Protein AF-X0ZU58-F1 (afdb_monomer_lite)

InterPro domains:
  IPR000890 Aliphatic acid kinase, short-chain [PTHR21060] (29-133)
  IPR043129 ATPase, nucleotide binding domain [SSF53067] (29-132)

Structure (mmCIF, N/CA/C/O backbone):
data_AF-X0ZU58-F1
#
_entry.id   AF-X0ZU58-F1
#
loop_
_atom_site.group_PDB
_atom_site.id
_atom_site.type_symbol
_atom_site.label_atom_id
_atom_site.label_alt_id
_atom_site.label_comp_id
_atom_site.label_asym_id
_atom_site.label_entity_id
_atom_site.label_seq_id
_atom_site.pdbx_PDB_ins_code
_atom_site.Cartn_x
_atom_site.Cartn_y
_atom_site.Cartn_z
_atom_site.occupancy
_atom_site.B_iso_or_equiv
_atom_site.auth_seq_id
_atom_site.auth_comp_id
_atom_site.auth_asym_id
_atom_site.auth_atom_id
_atom_site.pdbx_PDB_model_num
ATOM 1 N N . MET A 1 1 ? -22.724 -18.284 18.878 1.00 27.19 1 MET A N 1
ATOM 2 C CA . MET A 1 1 ? -22.316 -19.632 18.431 1.00 27.19 1 MET A CA 1
ATOM 3 C C . MET A 1 1 ? -21.250 -19.458 17.366 1.00 27.19 1 MET A C 1
ATOM 5 O O . MET A 1 1 ? -21.576 -19.290 16.202 1.00 27.19 1 MET A O 1
ATOM 9 N N . LEU A 1 2 ? -19.994 -19.340 17.788 1.00 26.94 2 LEU A N 1
ATOM 10 C CA . LEU A 1 2 ? -18.850 -19.118 16.905 1.00 26.94 2 LEU A CA 1
ATOM 11 C C . LEU A 1 2 ? -18.063 -20.425 16.862 1.00 26.94 2 LEU A C 1
ATOM 13 O O . LEU A 1 2 ? -17.825 -21.019 17.911 1.00 26.94 2 LEU A O 1
ATOM 17 N N . PHE A 1 3 ? -17.768 -20.883 15.649 1.00 33.50 3 PHE A N 1
ATOM 18 C CA . PHE A 1 3 ? -17.137 -22.159 15.324 1.00 33.50 3 PHE A CA 1
ATOM 19 C C . PHE A 1 3 ? -16.019 -22.532 16.309 1.00 33.50 3 PHE A C 1
ATOM 21 O O . PHE A 1 3 ? -15.072 -21.770 16.507 1.00 33.50 3 PHE A O 1
ATOM 28 N N . GLY A 1 4 ? -16.168 -23.696 16.947 1.00 25.59 4 GLY A N 1
ATOM 29 C CA . GLY A 1 4 ? -15.217 -24.223 17.921 1.00 25.59 4 GLY A CA 1
ATOM 30 C C . GLY A 1 4 ? -13.843 -24.492 17.308 1.00 25.59 4 GLY A C 1
ATOM 31 O O . GLY A 1 4 ? -13.710 -24.741 16.109 1.00 25.59 4 GLY A O 1
ATOM 32 N N . SER A 1 5 ? -12.825 -24.491 18.167 1.00 38.31 5 SER A N 1
ATOM 33 C CA . SER A 1 5 ? -11.405 -24.787 17.905 1.00 38.31 5 SER A CA 1
ATOM 34 C C . SER A 1 5 ? -11.109 -26.136 17.227 1.00 38.31 5 SER A C 1
ATOM 36 O O . SER A 1 5 ? -9.947 -26.446 16.955 1.00 38.31 5 SER A O 1
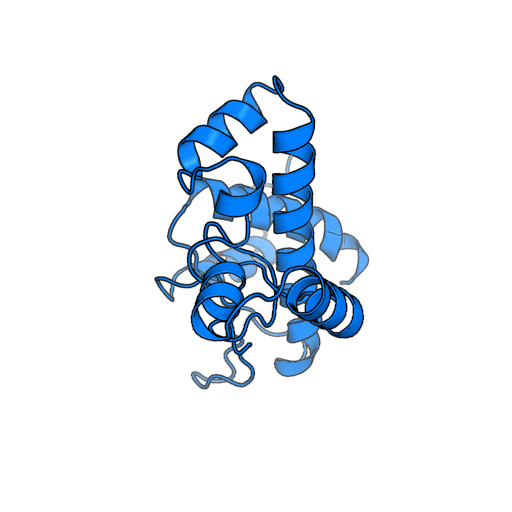ATOM 38 N N . ASP A 1 6 ? -12.144 -26.927 16.955 1.00 40.5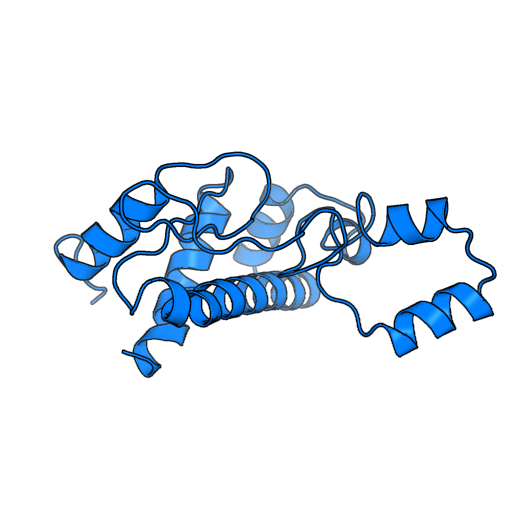3 6 ASP A N 1
ATOM 39 C CA . ASP A 1 6 ? -12.073 -28.303 16.477 1.00 40.53 6 ASP A CA 1
ATOM 40 C C . ASP A 1 6 ? -12.380 -28.437 14.979 1.00 40.53 6 ASP A C 1
ATOM 42 O O . ASP A 1 6 ? -12.479 -29.552 14.477 1.00 40.53 6 ASP A O 1
ATOM 46 N N . ASN A 1 7 ? -12.503 -27.331 14.231 1.00 42.53 7 ASN A N 1
ATOM 47 C CA . ASN A 1 7 ? -12.618 -27.398 12.773 1.00 42.53 7 ASN A CA 1
ATOM 48 C C . ASN A 1 7 ? -11.247 -27.766 12.150 1.00 42.53 7 ASN A C 1
ATOM 50 O O . ASN A 1 7 ? -10.320 -26.947 12.189 1.00 42.53 7 ASN A O 1
ATOM 54 N N . PRO A 1 8 ? -11.089 -28.964 11.550 1.00 41.41 8 PRO A N 1
ATOM 55 C CA . PRO A 1 8 ? -9.818 -29.416 10.985 1.00 41.41 8 PRO A CA 1
ATOM 56 C C . PRO A 1 8 ? -9.358 -28.555 9.801 1.00 41.41 8 PRO A C 1
ATOM 58 O O . PRO A 1 8 ? -8.154 -28.370 9.633 1.00 41.41 8 PRO A O 1
ATOM 61 N N . GLY A 1 9 ? -10.291 -27.955 9.053 1.00 41.03 9 GLY A N 1
ATOM 62 C CA . GLY A 1 9 ? -9.992 -26.980 8.005 1.00 41.03 9 GLY A CA 1
ATOM 63 C C . GLY A 1 9 ? -9.409 -25.688 8.575 1.00 41.03 9 GLY A C 1
ATOM 64 O O . GLY A 1 9 ? -8.440 -25.174 8.035 1.00 41.03 9 GLY A O 1
ATOM 65 N N . LEU A 1 10 ? -9.905 -25.220 9.727 1.00 40.66 10 LEU A N 1
ATOM 66 C CA . LEU A 1 10 ? -9.365 -24.048 10.428 1.00 40.66 10 LEU A CA 1
ATOM 67 C C . LEU A 1 10 ? -8.007 -24.352 11.081 1.00 40.66 10 LEU A C 1
ATOM 69 O O . LEU A 1 10 ? -7.116 -23.513 11.060 1.00 40.66 10 LEU A O 1
ATOM 73 N N . ARG A 1 11 ? -7.800 -25.562 11.617 1.00 38.09 11 ARG A N 1
ATOM 74 C CA . ARG A 1 11 ? -6.489 -26.001 12.132 1.00 38.09 11 ARG A CA 1
ATOM 75 C C . ARG A 1 11 ? -5.448 -26.142 11.026 1.00 38.09 11 ARG A C 1
ATOM 77 O O . ARG A 1 11 ? -4.305 -25.751 11.239 1.00 38.09 11 ARG A O 1
ATOM 84 N N . GLN A 1 12 ? -5.820 -26.681 9.866 1.00 38.75 12 GLN A N 1
ATOM 85 C CA . GLN A 1 12 ? -4.938 -26.757 8.697 1.00 38.75 12 GLN A CA 1
ATOM 86 C C . GLN A 1 12 ? -4.696 -25.380 8.085 1.00 38.75 12 GLN A C 1
ATOM 88 O O . GLN A 1 12 ? -3.566 -25.094 7.717 1.00 38.75 12 GLN A O 1
ATOM 93 N N . PHE A 1 13 ? -5.703 -24.506 8.078 1.00 40.59 13 PHE A N 1
ATOM 94 C CA . PHE A 1 13 ? -5.539 -23.100 7.733 1.00 40.59 13 PHE A CA 1
ATOM 95 C C . PHE A 1 13 ? -4.519 -22.450 8.675 1.00 40.59 13 PHE A C 1
ATOM 97 O O . PHE A 1 13 ? -3.510 -21.970 8.196 1.00 40.59 13 PHE A O 1
ATOM 104 N N . LEU A 1 14 ? -4.674 -22.563 10.000 1.00 34.84 14 LEU A N 1
ATOM 105 C CA . LEU A 1 14 ? -3.821 -21.919 11.015 1.00 34.84 14 LEU A CA 1
ATOM 106 C C . LEU A 1 14 ? -2.423 -22.544 11.207 1.00 34.84 14 LEU A C 1
ATOM 108 O O . LEU A 1 14 ? -1.486 -21.836 11.562 1.00 34.84 14 LEU A O 1
ATOM 112 N N . THR A 1 15 ? -2.234 -23.849 10.981 1.00 32.38 15 THR A N 1
ATOM 113 C CA . THR A 1 15 ? -0.912 -24.513 11.126 1.00 32.38 15 THR A CA 1
ATOM 114 C C . THR A 1 15 ? 0.082 -24.022 10.072 1.00 32.38 15 THR A C 1
ATOM 116 O O . THR A 1 15 ? 1.289 -23.981 10.303 1.00 32.38 15 THR A O 1
ATOM 119 N N . VAL A 1 16 ? -0.444 -23.589 8.931 1.00 40.38 16 VAL A N 1
ATOM 120 C CA . VAL A 1 16 ? 0.307 -23.091 7.783 1.00 40.38 16 VAL A CA 1
ATOM 121 C C . VAL A 1 16 ? 0.689 -21.603 7.980 1.00 40.38 16 VAL A C 1
ATOM 123 O O . VAL A 1 16 ? 1.606 -21.123 7.332 1.00 40.38 16 VAL A O 1
ATOM 126 N N . TYR A 1 17 ? 0.122 -20.896 8.973 1.00 38.81 17 TYR A N 1
ATOM 127 C CA . TYR A 1 17 ? 0.476 -19.503 9.323 1.00 38.81 17 TYR A CA 1
ATOM 128 C C . TYR A 1 17 ? 1.796 -19.359 10.116 1.00 38.81 17 TYR A C 1
ATOM 130 O O . TYR A 1 17 ? 2.213 -18.252 10.452 1.00 38.81 17 TYR A O 1
ATOM 138 N N . ARG A 1 18 ? 2.454 -20.467 10.494 1.00 28.72 18 ARG A N 1
ATOM 139 C CA . ARG A 1 18 ? 3.445 -20.457 11.587 1.00 28.72 18 ARG A CA 1
ATOM 140 C C . ARG A 1 18 ? 4.896 -20.131 11.192 1.00 28.72 18 ARG A C 1
ATOM 142 O O . ARG A 1 18 ? 5.735 -20.088 12.086 1.00 28.72 18 ARG A O 1
ATOM 149 N N . LEU A 1 19 ? 5.240 -19.887 9.921 1.00 31.72 19 LEU A N 1
ATOM 150 C CA . LEU A 1 19 ? 6.634 -19.609 9.522 1.00 31.72 19 LEU A CA 1
ATOM 151 C C . LEU A 1 19 ? 6.740 -18.621 8.340 1.00 31.72 19 LEU A C 1
ATOM 153 O O . LEU A 1 19 ? 6.079 -18.833 7.333 1.00 31.72 19 LEU A O 1
ATOM 157 N N . VAL A 1 20 ? 7.619 -17.609 8.482 1.00 33.12 20 VAL A N 1
ATOM 158 C CA . VAL A 1 20 ? 8.248 -16.681 7.488 1.00 33.12 20 VAL A CA 1
ATOM 159 C C . VAL A 1 20 ? 8.161 -15.168 7.822 1.00 33.12 20 VAL A C 1
ATOM 161 O O . VAL A 1 20 ? 7.320 -14.391 7.383 1.00 33.12 20 VAL A O 1
ATOM 164 N N . ILE A 1 21 ? 9.156 -14.745 8.585 1.00 31.16 21 ILE A N 1
ATOM 165 C CA . ILE A 1 21 ? 9.349 -13.423 9.180 1.00 31.16 21 ILE A CA 1
ATOM 166 C C . ILE A 1 21 ? 9.693 -12.314 8.142 1.00 31.16 21 ILE A C 1
ATOM 168 O O . ILE A 1 21 ? 10.372 -12.573 7.149 1.00 31.16 21 ILE A O 1
ATOM 172 N N . GLN A 1 22 ? 9.255 -11.077 8.451 1.00 33.97 22 GLN A N 1
ATOM 173 C CA . GLN A 1 22 ? 9.726 -9.733 8.028 1.00 33.97 22 GLN A CA 1
ATOM 174 C C . GLN A 1 22 ? 9.058 -8.891 6.917 1.00 33.97 22 GLN A C 1
ATOM 176 O O . GLN A 1 22 ? 9.283 -7.683 6.941 1.00 33.97 22 GLN A O 1
ATOM 181 N N . LYS A 1 23 ? 8.244 -9.394 5.966 1.00 45.06 23 LYS A N 1
ATOM 182 C CA . LYS A 1 23 ? 7.835 -8.531 4.811 1.00 45.06 23 LYS A CA 1
ATOM 183 C C . LYS A 1 23 ? 6.357 -8.454 4.396 1.00 45.06 23 LYS A C 1
ATOM 185 O O . LYS A 1 23 ? 6.059 -7.729 3.451 1.00 45.06 23 LYS A O 1
ATOM 190 N N . GLN A 1 24 ? 5.420 -9.115 5.086 1.00 51.66 24 GLN A N 1
ATOM 191 C CA . GLN A 1 24 ? 3.996 -9.164 4.667 1.00 51.66 24 GLN A CA 1
ATOM 192 C C . GLN A 1 24 ? 3.829 -9.618 3.200 1.00 51.66 24 GLN A C 1
ATOM 194 O O . GLN A 1 24 ? 2.985 -9.113 2.461 1.00 51.66 24 GLN A O 1
ATOM 199 N N . ILE A 1 25 ? 4.670 -10.563 2.775 1.00 54.44 25 ILE A N 1
ATOM 200 C CA . ILE A 1 25 ? 4.609 -11.187 1.455 1.00 54.44 25 ILE A CA 1
ATOM 201 C C . ILE A 1 25 ? 3.947 -12.552 1.635 1.00 54.44 25 ILE A C 1
ATOM 203 O O . ILE A 1 25 ? 4.479 -13.370 2.390 1.00 54.44 25 ILE A O 1
ATOM 207 N N . PRO A 1 26 ? 2.802 -12.827 0.993 1.00 54.78 26 PRO A N 1
ATOM 208 C CA . PRO A 1 26 ? 2.301 -14.188 0.915 1.00 54.78 26 PRO A CA 1
ATOM 209 C C . PRO A 1 26 ? 3.234 -15.016 0.023 1.00 54.78 26 PRO A C 1
ATOM 211 O O . PRO A 1 26 ? 3.614 -14.582 -1.063 1.00 54.78 26 PRO A O 1
ATOM 214 N N . ILE A 1 27 ? 3.640 -16.193 0.502 1.00 55.41 27 ILE A N 1
ATOM 215 C CA . ILE A 1 27 ? 4.557 -17.081 -0.221 1.00 55.41 27 ILE A CA 1
ATOM 216 C C . ILE A 1 27 ? 3.911 -18.465 -0.308 1.00 55.41 27 ILE A C 1
ATOM 218 O O . ILE A 1 27 ? 3.870 -19.201 0.683 1.00 55.41 27 ILE A O 1
ATOM 222 N N . PRO A 1 28 ? 3.380 -18.867 -1.471 1.00 55.84 28 PRO A N 1
ATOM 223 C CA . PRO A 1 28 ? 2.900 -20.221 -1.659 1.00 55.84 28 PRO A CA 1
ATOM 224 C C . PRO A 1 28 ? 4.065 -21.208 -1.704 1.00 55.84 28 PRO A C 1
ATOM 226 O O . PRO A 1 28 ? 5.019 -21.061 -2.473 1.00 55.84 28 PRO A O 1
ATOM 229 N N . HIS A 1 29 ? 3.938 -22.273 -0.912 1.00 58.50 29 HIS A N 1
ATOM 230 C CA . HIS A 1 29 ? 4.856 -23.404 -0.924 1.00 58.50 29 HIS A CA 1
ATOM 231 C C . HIS A 1 29 ? 4.179 -24.655 -1.490 1.00 58.50 29 HIS A C 1
ATOM 233 O O . HIS A 1 29 ? 3.084 -25.035 -1.075 1.00 58.50 29 HIS A O 1
ATOM 239 N N . LYS A 1 30 ? 4.871 -25.362 -2.387 1.00 55.00 30 LYS A N 1
ATOM 240 C CA . LYS A 1 30 ? 4.482 -26.687 -2.889 1.00 55.00 30 LYS A CA 1
ATOM 241 C C . LYS A 1 30 ? 5.639 -27.656 -2.674 1.00 55.00 30 LYS A C 1
ATOM 243 O O . LYS A 1 30 ? 6.713 -27.473 -3.240 1.00 55.00 30 LYS A O 1
ATOM 248 N N . ASN A 1 31 ? 5.436 -28.677 -1.838 1.00 59.16 31 ASN A N 1
ATOM 249 C CA . ASN A 1 31 ? 6.464 -29.669 -1.482 1.00 59.16 31 ASN A CA 1
ATOM 250 C C . ASN A 1 31 ? 7.785 -29.032 -0.995 1.00 59.16 31 ASN A C 1
ATOM 252 O O . ASN A 1 31 ? 8.869 -29.439 -1.409 1.00 59.16 31 ASN A O 1
ATOM 256 N N . GLY A 1 32 ? 7.694 -27.988 -0.164 1.00 60.69 32 GLY A N 1
ATOM 257 C CA . GLY A 1 32 ? 8.861 -27.280 0.376 1.00 60.69 32 GLY A CA 1
ATOM 258 C C . GLY A 1 32 ? 9.524 -26.277 -0.578 1.00 60.69 32 GLY A C 1
ATOM 259 O O . GLY A 1 32 ? 10.540 -25.696 -0.215 1.00 60.69 32 GLY A O 1
ATOM 260 N N . ARG A 1 33 ? 8.966 -26.033 -1.771 1.00 56.03 33 ARG A N 1
ATOM 261 C CA . ARG A 1 33 ? 9.485 -25.054 -2.744 1.00 56.03 33 ARG A CA 1
ATOM 262 C C . ARG A 1 33 ? 8.556 -23.856 -2.868 1.00 56.03 33 ARG A C 1
ATOM 264 O O . ARG A 1 33 ? 7.344 -24.051 -2.906 1.00 56.03 33 ARG A O 1
ATOM 271 N N . ILE A 1 34 ? 9.124 -22.658 -2.969 1.00 65.00 34 ILE A N 1
ATOM 272 C CA . ILE A 1 34 ? 8.388 -21.435 -3.311 1.00 65.00 34 ILE A CA 1
ATOM 273 C C . ILE A 1 34 ? 7.937 -21.551 -4.770 1.00 65.00 34 ILE A C 1
ATOM 275 O O . ILE A 1 34 ? 8.758 -21.865 -5.632 1.00 65.00 34 ILE A O 1
ATOM 279 N N . VAL A 1 35 ? 6.643 -21.361 -5.034 1.00 63.28 35 VAL A N 1
ATOM 280 C CA . VAL A 1 35 ? 6.075 -21.464 -6.395 1.00 63.28 35 VAL A CA 1
ATOM 281 C C . VAL A 1 35 ? 5.599 -20.134 -6.967 1.00 63.28 35 VAL A C 1
ATOM 283 O O . VAL A 1 35 ? 5.389 -20.052 -8.171 1.00 63.28 35 VAL A O 1
ATOM 286 N N . ASP A 1 36 ? 5.449 -19.117 -6.122 1.00 63.72 36 ASP A N 1
ATOM 287 C CA . ASP A 1 36 ? 5.074 -17.756 -6.498 1.00 63.72 36 ASP A CA 1
ATOM 288 C C . ASP A 1 36 ? 5.550 -16.793 -5.399 1.00 63.72 36 ASP A C 1
ATOM 290 O O . ASP A 1 36 ? 5.676 -17.197 -4.239 1.00 63.72 36 ASP A O 1
ATOM 294 N N . VAL A 1 37 ? 5.849 -15.550 -5.757 1.00 61.94 37 VAL A N 1
ATOM 295 C CA . VAL A 1 37 ? 6.234 -14.488 -4.821 1.00 61.94 37 VAL A CA 1
ATOM 296 C C . VAL A 1 37 ? 6.042 -13.138 -5.503 1.00 61.94 37 VAL A C 1
ATOM 298 O O . VAL A 1 37 ? 6.416 -12.973 -6.661 1.00 61.94 37 VAL A O 1
ATOM 301 N N . ASN A 1 38 ? 5.497 -12.158 -4.785 1.00 67.62 38 ASN A N 1
ATOM 302 C CA . ASN A 1 38 ? 5.453 -10.791 -5.296 1.00 67.62 38 ASN A CA 1
ATOM 303 C C . ASN A 1 38 ? 6.797 -10.078 -5.090 1.00 67.62 38 ASN A C 1
ATOM 305 O O . ASN A 1 38 ? 7.494 -10.292 -4.090 1.00 67.62 38 ASN A O 1
ATOM 309 N N . ASN A 1 39 ? 7.165 -9.189 -6.016 1.00 69.06 39 ASN A N 1
ATOM 310 C CA . ASN A 1 39 ? 8.313 -8.313 -5.817 1.00 69.06 39 ASN A CA 1
ATOM 311 C C . ASN A 1 39 ? 7.925 -7.117 -4.942 1.00 69.06 39 ASN A C 1
ATOM 313 O O . ASN A 1 39 ? 7.772 -5.979 -5.393 1.00 69.06 39 ASN A O 1
ATOM 317 N N . ALA A 1 40 ? 7.762 -7.375 -3.646 1.00 65.44 40 ALA A N 1
ATOM 318 C CA . ALA A 1 40 ? 7.333 -6.351 -2.708 1.00 65.44 40 ALA A CA 1
ATOM 319 C C . ALA A 1 40 ? 8.269 -5.137 -2.650 1.00 65.44 40 ALA A C 1
ATOM 321 O O . ALA A 1 40 ? 7.806 -4.042 -2.359 1.00 65.44 40 ALA A O 1
ATOM 322 N N . ILE A 1 41 ? 9.565 -5.292 -2.928 1.00 67.12 41 ILE A N 1
ATOM 323 C CA . ILE A 1 41 ? 10.520 -4.174 -2.877 1.00 67.12 41 ILE A CA 1
ATOM 324 C C . ILE A 1 41 ? 10.184 -3.124 -3.945 1.00 67.12 41 ILE A C 1
ATOM 326 O O . ILE A 1 41 ? 10.274 -1.929 -3.679 1.00 67.12 41 ILE A O 1
ATOM 330 N N . GLU A 1 42 ? 9.715 -3.564 -5.111 1.00 73.00 42 GLU A N 1
ATOM 331 C CA . GLU A 1 42 ? 9.353 -2.694 -6.237 1.00 73.00 42 GLU A CA 1
ATOM 332 C C . GLU A 1 42 ? 7.876 -2.262 -6.218 1.00 73.00 42 GLU A C 1
ATOM 334 O O . GLU A 1 42 ? 7.377 -1.677 -7.176 1.00 73.00 42 GLU A O 1
ATOM 339 N N . GLY A 1 43 ? 7.170 -2.505 -5.109 1.00 74.31 43 GLY A N 1
ATOM 340 C CA . GLY A 1 43 ? 5.786 -2.066 -4.934 1.00 74.31 43 GLY A CA 1
ATOM 341 C C . GLY A 1 43 ? 4.731 -3.041 -5.459 1.00 74.31 43 GLY A C 1
ATOM 342 O O . GLY A 1 43 ? 3.578 -2.653 -5.597 1.00 74.31 43 GLY A O 1
ATOM 343 N N . GLU A 1 44 ? 5.060 -4.308 -5.721 1.00 81.19 44 GLU A N 1
ATOM 344 C CA . GLU A 1 44 ? 4.039 -5.301 -6.083 1.00 81.19 44 GLU A CA 1
ATOM 345 C C . GLU A 1 44 ? 3.260 -5.834 -4.875 1.00 81.19 44 GLU A C 1
ATOM 347 O O . GLU A 1 44 ? 3.784 -5.946 -3.768 1.00 81.19 44 GLU A O 1
ATOM 352 N N . GLY A 1 45 ? 2.009 -6.236 -5.091 1.00 83.12 45 GLY A N 1
ATOM 353 C CA . GLY A 1 45 ? 1.162 -6.816 -4.050 1.00 83.12 45 GLY A CA 1
ATOM 354 C C . GLY A 1 45 ? 0.521 -5.772 -3.122 1.00 83.12 45 GLY A C 1
ATOM 355 O O . GLY A 1 45 ? 0.420 -4.591 -3.475 1.00 83.12 45 GLY A O 1
ATOM 356 N N . PRO A 1 46 ? 0.032 -6.192 -1.941 1.00 84.75 46 PRO A N 1
ATOM 357 C CA . PRO A 1 46 ? -0.676 -5.310 -1.020 1.00 84.75 46 PRO A CA 1
ATOM 358 C C . PRO A 1 46 ? 0.247 -4.246 -0.424 1.00 84.75 46 PRO A C 1
ATOM 360 O O . PRO A 1 46 ? 1.453 -4.460 -0.279 1.00 84.75 46 PRO A O 1
ATOM 363 N N . PHE A 1 47 ? -0.323 -3.109 -0.027 1.00 86.25 47 PHE A N 1
ATOM 364 C CA . PHE A 1 47 ? 0.420 -2.127 0.763 1.00 86.25 47 PHE A CA 1
ATOM 365 C C . PHE A 1 47 ? 0.690 -2.633 2.189 1.00 86.25 47 PHE A C 1
ATOM 367 O O . PHE A 1 47 ? 0.011 -3.531 2.684 1.00 86.25 47 PHE A O 1
ATOM 374 N N . ALA A 1 48 ? 1.707 -2.061 2.834 1.00 83.31 48 ALA A N 1
ATOM 375 C CA . ALA A 1 48 ? 2.200 -2.446 4.161 1.00 83.31 48 ALA A CA 1
ATOM 376 C C . ALA A 1 48 ? 2.436 -1.181 5.020 1.00 83.31 48 ALA A C 1
ATOM 378 O O . ALA A 1 48 ? 2.137 -0.083 4.554 1.00 83.31 48 ALA A O 1
ATOM 379 N N . PRO A 1 49 ? 2.987 -1.260 6.246 1.00 85.00 49 PRO A N 1
ATOM 380 C CA . PRO A 1 49 ? 3.223 -0.073 7.069 1.00 85.00 49 PRO A CA 1
ATOM 381 C C . PRO A 1 49 ? 4.060 1.018 6.390 1.00 85.00 49 PRO A C 1
ATOM 383 O O . PRO A 1 49 ? 3.693 2.183 6.463 1.00 85.00 49 PRO A O 1
ATOM 386 N N . GLU A 1 50 ? 5.119 0.641 5.674 1.00 85.81 50 GLU A N 1
ATOM 387 C CA . GLU A 1 50 ? 6.057 1.579 5.026 1.00 85.81 50 GLU A CA 1
ATOM 388 C C . GLU A 1 50 ? 6.015 1.519 3.498 1.00 85.81 50 GLU A C 1
ATOM 390 O O . GLU A 1 50 ? 6.792 2.177 2.806 1.00 85.81 50 GLU A O 1
ATOM 395 N N . ARG A 1 51 ? 5.128 0.696 2.940 1.00 88.38 51 ARG A N 1
ATOM 396 C CA . ARG A 1 51 ? 5.144 0.347 1.523 1.00 88.38 51 ARG A CA 1
ATOM 397 C C . ARG A 1 51 ? 3.813 0.649 0.875 1.00 88.38 51 ARG A C 1
ATOM 399 O O . ARG A 1 51 ? 2.777 0.252 1.392 1.00 88.38 51 ARG A O 1
ATOM 406 N N . SER A 1 52 ? 3.858 1.287 -0.288 1.00 91.12 52 SER A N 1
ATOM 407 C CA . SER A 1 52 ? 2.678 1.739 -1.035 1.00 91.12 52 SER A CA 1
ATOM 408 C C . SER A 1 52 ? 1.822 0.619 -1.630 1.00 91.12 52 SER A C 1
ATOM 410 O O . SER A 1 52 ? 0.639 0.848 -1.875 1.00 91.12 52 SER A O 1
ATOM 412 N N . GLY A 1 53 ? 2.398 -0.572 -1.832 1.00 88.50 53 GLY A N 1
ATOM 413 C CA . GLY A 1 53 ? 1.768 -1.642 -2.605 1.00 88.50 53 GLY A CA 1
ATOM 414 C C . GLY A 1 53 ? 1.556 -1.234 -4.063 1.00 88.50 53 GLY A C 1
ATOM 415 O O . GLY A 1 53 ? 2.132 -0.254 -4.538 1.00 88.50 53 GLY A O 1
ATOM 416 N N . GLY A 1 54 ? 0.712 -1.978 -4.776 1.00 90.19 54 GLY A N 1
ATOM 417 C CA . GLY A 1 54 ? 0.435 -1.700 -6.183 1.00 90.19 54 GLY A CA 1
ATOM 418 C C . GLY A 1 54 ? -0.198 -0.320 -6.397 1.00 90.19 54 GLY A C 1
ATOM 419 O O . GLY A 1 54 ? -1.297 -0.045 -5.910 1.00 90.19 54 GLY A O 1
ATOM 420 N N . LEU A 1 55 ? 0.459 0.533 -7.190 1.00 91.44 55 LEU A N 1
ATOM 421 C CA . LEU A 1 55 ? -0.047 1.853 -7.581 1.00 91.44 55 LEU A CA 1
ATOM 422 C C . LEU A 1 55 ? -0.474 1.889 -9.059 1.00 91.44 55 LEU A C 1
ATOM 424 O O . LEU A 1 55 ? 0.121 1.212 -9.899 1.00 91.44 55 LEU A O 1
ATOM 428 N N . PRO A 1 56 ? -1.454 2.734 -9.442 1.00 92.75 56 PRO A N 1
ATOM 429 C CA . PRO A 1 56 ? -1.765 2.959 -10.849 1.00 92.75 56 PRO A CA 1
ATOM 430 C C . PRO A 1 56 ? -0.592 3.660 -11.554 1.00 92.75 56 PRO A C 1
ATOM 432 O O . PRO A 1 56 ? -0.431 4.878 -11.437 1.00 92.75 56 PRO A O 1
ATOM 435 N N . ILE A 1 57 ? 0.192 2.896 -12.322 1.00 92.31 57 ILE A N 1
ATOM 436 C CA . ILE A 1 57 ? 1.458 3.326 -12.948 1.00 92.31 57 ILE A CA 1
ATOM 437 C C . ILE A 1 57 ? 1.309 4.670 -13.671 1.00 92.31 57 ILE A C 1
ATOM 439 O O . ILE A 1 57 ? 2.058 5.608 -13.415 1.00 92.31 57 ILE A O 1
ATOM 443 N N . THR A 1 58 ? 0.291 4.827 -14.521 1.00 95.88 58 THR A N 1
ATOM 444 C CA . THR A 1 58 ? 0.087 6.069 -15.286 1.00 95.88 58 THR A CA 1
ATOM 445 C C . THR A 1 58 ? -0.214 7.281 -14.399 1.00 95.88 58 THR A C 1
ATOM 447 O O . THR A 1 58 ? 0.205 8.391 -14.722 1.00 95.88 58 THR A O 1
ATOM 450 N N . LYS A 1 59 ? -0.945 7.107 -13.288 1.00 95.88 59 LYS A N 1
ATOM 451 C CA . LYS A 1 59 ? -1.214 8.213 -12.351 1.00 95.88 59 LYS A CA 1
ATOM 452 C C . LYS A 1 59 ? 0.033 8.553 -11.545 1.00 95.88 59 LYS A C 1
ATOM 454 O O . LYS A 1 59 ? 0.312 9.732 -11.353 1.00 95.88 59 LYS A O 1
ATOM 459 N N . PHE A 1 60 ? 0.786 7.539 -11.133 1.00 94.75 60 PHE A N 1
ATOM 460 C CA . PHE A 1 60 ? 2.029 7.722 -10.398 1.00 94.75 60 PHE A CA 1
ATOM 461 C C . PHE A 1 60 ? 3.091 8.435 -11.248 1.00 94.75 60 PHE A C 1
ATOM 463 O O . PHE A 1 60 ? 3.641 9.439 -10.809 1.00 94.75 60 PHE A O 1
ATOM 470 N N . LEU A 1 61 ? 3.274 8.037 -12.513 1.00 95.94 61 LEU A N 1
ATOM 471 C CA . LEU A 1 61 ? 4.172 8.725 -13.450 1.00 95.94 61 LEU A CA 1
ATOM 472 C C . LEU A 1 61 ? 3.777 10.189 -13.673 1.00 95.94 61 LEU A C 1
ATOM 474 O O . LEU A 1 61 ? 4.636 11.067 -13.663 1.00 95.94 61 LEU A O 1
ATOM 478 N N . LYS A 1 62 ? 2.477 10.475 -13.832 1.00 97.50 62 LYS A N 1
ATOM 479 C CA . LYS A 1 62 ? 1.983 11.859 -13.935 1.00 97.50 62 LYS A CA 1
ATOM 480 C C . LYS A 1 62 ? 2.275 12.662 -12.670 1.00 97.50 62 LYS A C 1
ATOM 482 O O . LYS A 1 62 ? 2.658 13.822 -12.772 1.00 97.50 62 LYS A O 1
ATOM 487 N N . TYR A 1 63 ? 2.101 12.060 -11.496 1.00 96.38 63 TYR A N 1
ATOM 488 C CA . TYR A 1 63 ? 2.402 12.705 -10.222 1.00 96.38 63 TYR A CA 1
ATOM 489 C C . TYR A 1 63 ? 3.895 13.031 -10.097 1.00 96.38 63 TYR A C 1
ATOM 491 O O . TYR A 1 63 ? 4.233 14.174 -9.795 1.00 96.38 63 TYR A O 1
ATOM 499 N N . ILE A 1 64 ? 4.775 12.072 -10.398 1.00 97.19 64 ILE A N 1
ATOM 500 C CA . ILE A 1 64 ? 6.230 12.275 -10.399 1.00 97.19 64 ILE A CA 1
ATOM 501 C C . ILE A 1 64 ? 6.609 13.409 -11.353 1.00 97.19 64 ILE A C 1
ATOM 503 O O . ILE A 1 64 ? 7.316 14.336 -10.964 1.00 97.19 64 ILE A O 1
ATOM 507 N N . TYR A 1 65 ? 6.092 13.364 -12.584 1.00 97.25 65 TYR A N 1
ATOM 508 C CA . TYR A 1 65 ? 6.388 14.354 -13.615 1.00 97.25 65 TYR A CA 1
ATOM 509 C C . TYR A 1 65 ? 5.941 15.765 -13.211 1.00 97.25 65 TYR A C 1
ATOM 511 O O . TYR A 1 65 ? 6.731 16.707 -13.265 1.00 97.25 65 TYR A O 1
ATOM 519 N N . ASN A 1 66 ? 4.694 15.911 -12.755 1.00 97.88 66 ASN A N 1
ATOM 520 C CA . ASN A 1 66 ? 4.125 17.212 -12.400 1.00 97.88 66 ASN A CA 1
ATOM 521 C C . ASN A 1 66 ? 4.823 17.854 -11.196 1.00 97.88 66 ASN A C 1
ATOM 523 O O . ASN A 1 66 ? 4.947 19.075 -11.145 1.00 97.88 66 ASN A O 1
ATOM 527 N N . ASN A 1 67 ? 5.287 17.040 -10.246 1.00 97.56 67 ASN A N 1
ATOM 528 C CA . ASN A 1 67 ? 5.948 17.513 -9.030 1.00 97.56 67 ASN A CA 1
ATOM 529 C C . ASN A 1 67 ? 7.481 17.524 -9.137 1.00 97.56 67 ASN A C 1
ATOM 531 O O . ASN A 1 67 ? 8.145 17.897 -8.177 1.00 97.56 67 ASN A O 1
ATOM 535 N N . ARG A 1 68 ? 8.048 17.156 -10.299 1.00 97.31 68 ARG A N 1
ATOM 536 C CA . ARG A 1 68 ? 9.502 17.087 -10.542 1.00 97.31 68 ARG A CA 1
ATOM 537 C C . ARG A 1 68 ? 10.241 16.216 -9.518 1.00 97.31 68 ARG A C 1
ATOM 539 O O . ARG A 1 68 ? 11.348 16.545 -9.100 1.00 97.31 68 ARG A O 1
ATOM 546 N N . ILE A 1 69 ? 9.614 15.110 -9.136 1.00 97.06 69 ILE A N 1
ATOM 547 C CA . ILE A 1 69 ? 10.141 14.176 -8.140 1.00 97.06 69 ILE A CA 1
ATOM 548 C C . ILE A 1 69 ? 11.270 13.356 -8.770 1.00 97.06 69 ILE A C 1
ATOM 550 O O . ILE A 1 69 ? 11.127 12.819 -9.871 1.00 97.06 69 ILE A O 1
ATOM 554 N N . GLY A 1 70 ? 12.403 13.273 -8.074 1.00 97.00 70 GLY A N 1
ATOM 555 C CA . GLY A 1 70 ? 13.550 12.470 -8.501 1.00 97.00 70 GLY A CA 1
ATOM 556 C C . GLY A 1 70 ? 13.323 10.970 -8.295 1.00 97.00 70 GLY A C 1
ATOM 557 O O . GLY A 1 70 ? 12.459 10.563 -7.525 1.00 97.00 70 GLY A O 1
ATOM 558 N N . LEU A 1 71 ? 14.133 10.127 -8.944 1.00 94.62 71 LEU A N 1
ATOM 559 C CA . LEU A 1 71 ? 14.015 8.666 -8.832 1.00 94.62 71 LEU A CA 1
ATOM 560 C C . LEU A 1 71 ? 14.124 8.172 -7.382 1.00 94.62 71 LEU A C 1
ATOM 562 O O . LEU A 1 71 ? 13.333 7.338 -6.964 1.00 94.62 71 LEU A O 1
ATOM 566 N N . GLU A 1 72 ? 15.079 8.696 -6.612 1.00 94.38 72 GLU A N 1
ATOM 567 C CA . GLU A 1 72 ? 15.282 8.309 -5.210 1.00 94.38 72 GLU A CA 1
ATOM 568 C C . GLU A 1 72 ? 14.080 8.677 -4.330 1.00 94.38 72 GLU A C 1
ATOM 570 O O . GLU A 1 7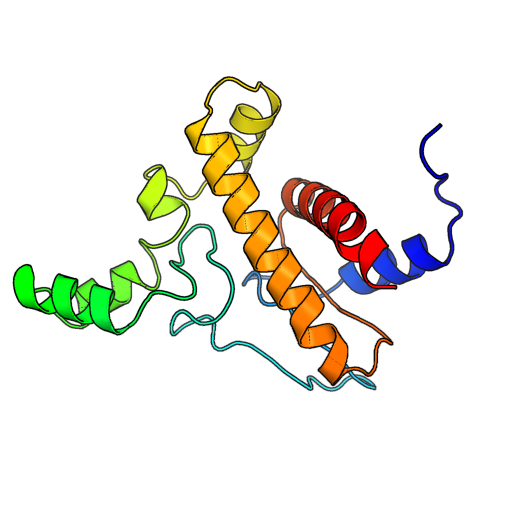2 ? 13.631 7.881 -3.510 1.00 94.38 72 GLU A O 1
ATOM 575 N N . GLU A 1 73 ? 13.511 9.864 -4.536 1.00 94.75 73 GLU A N 1
ATOM 576 C CA . GLU A 1 73 ? 12.327 10.310 -3.808 1.00 94.75 73 GLU A CA 1
ATOM 577 C C . GLU A 1 73 ? 11.088 9.500 -4.211 1.00 94.75 73 GLU A C 1
ATOM 579 O O . GLU A 1 73 ? 10.352 9.041 -3.339 1.00 94.75 73 GLU A O 1
ATOM 584 N N . ALA A 1 74 ? 10.896 9.241 -5.508 1.00 94.19 74 ALA A N 1
ATOM 585 C CA . ALA A 1 74 ? 9.826 8.375 -5.999 1.00 94.19 74 ALA A CA 1
ATOM 586 C C . ALA A 1 74 ? 9.936 6.962 -5.412 1.00 94.19 74 ALA A C 1
ATOM 588 O O . ALA A 1 74 ? 8.945 6.397 -4.959 1.00 94.19 74 ALA A O 1
ATOM 589 N N . ASN A 1 75 ? 11.147 6.418 -5.361 1.00 92.00 75 ASN A N 1
ATOM 590 C CA . ASN A 1 75 ? 11.433 5.139 -4.734 1.00 92.00 75 ASN A CA 1
ATOM 591 C C . ASN A 1 75 ? 11.106 5.153 -3.235 1.00 92.00 75 ASN A C 1
ATOM 593 O O . ASN A 1 75 ? 10.414 4.256 -2.765 1.00 92.00 75 ASN A O 1
ATOM 597 N N . ASN A 1 76 ? 11.479 6.210 -2.508 1.00 92.12 76 ASN A N 1
ATOM 598 C CA . ASN A 1 76 ? 11.112 6.370 -1.099 1.00 92.12 76 ASN A CA 1
ATOM 599 C C . ASN A 1 76 ? 9.589 6.468 -0.879 1.00 92.12 76 ASN A C 1
ATOM 601 O O . ASN A 1 76 ? 9.081 6.050 0.159 1.00 92.12 76 ASN A O 1
ATOM 605 N N . MET A 1 77 ? 8.829 6.999 -1.843 1.00 93.00 77 MET A N 1
ATOM 606 C CA . MET A 1 77 ? 7.361 6.963 -1.791 1.00 93.00 77 MET A CA 1
ATOM 607 C C . MET A 1 77 ? 6.805 5.544 -1.979 1.00 93.00 77 MET A C 1
ATOM 609 O O . MET A 1 77 ? 5.746 5.218 -1.439 1.00 93.00 77 MET A O 1
ATOM 613 N N . ILE A 1 78 ? 7.496 4.702 -2.753 1.00 90.81 78 ILE A N 1
ATOM 614 C CA . ILE A 1 78 ? 7.098 3.310 -2.984 1.00 90.81 78 ILE A CA 1
ATOM 615 C C . ILE A 1 78 ? 7.438 2.455 -1.761 1.00 90.81 78 ILE A C 1
ATOM 617 O O . ILE A 1 78 ? 6.561 1.734 -1.270 1.00 90.81 78 ILE A O 1
ATOM 621 N N . TYR A 1 79 ? 8.676 2.565 -1.270 1.00 84.38 79 TYR A N 1
ATOM 622 C CA . TYR A 1 79 ? 9.230 1.848 -0.127 1.00 84.38 79 TYR A CA 1
ATOM 623 C C . TYR A 1 79 ? 9.840 2.831 0.891 1.00 84.38 79 TYR A C 1
ATOM 625 O O . TYR A 1 79 ? 10.681 3.647 0.551 1.00 84.38 79 TYR A O 1
ATOM 633 N N . GLY A 1 80 ? 9.429 2.763 2.157 1.00 84.44 80 GLY A N 1
ATOM 634 C CA . GLY A 1 80 ? 9.939 3.597 3.257 1.00 84.44 80 GLY A CA 1
ATOM 635 C C . GLY A 1 80 ? 8.988 4.714 3.702 1.00 84.44 80 GLY A C 1
ATOM 636 O O . GLY A 1 80 ? 8.867 4.967 4.896 1.00 84.44 80 GLY A O 1
ATOM 637 N N . LYS A 1 81 ? 8.268 5.360 2.775 1.00 90.56 81 LYS A N 1
ATOM 638 C CA . LYS A 1 81 ? 7.232 6.377 3.074 1.00 90.56 81 LYS A CA 1
ATOM 639 C C . LYS A 1 81 ? 5.886 6.081 2.415 1.00 90.56 81 LYS A C 1
ATOM 641 O O . LYS A 1 81 ? 5.063 6.977 2.241 1.00 90.56 81 LYS A O 1
ATOM 646 N N . GLY A 1 82 ? 5.665 4.834 2.017 1.00 88.94 82 GLY A N 1
ATOM 647 C CA . GLY A 1 82 ? 4.399 4.383 1.457 1.00 88.94 82 GLY A CA 1
ATOM 648 C C . GLY A 1 82 ? 3.449 3.840 2.524 1.00 88.94 82 GLY A C 1
ATOM 649 O O . GLY A 1 82 ? 3.777 3.766 3.705 1.00 88.94 82 GLY A O 1
ATOM 650 N N . GLY A 1 83 ? 2.265 3.404 2.094 1.00 90.06 83 GLY A N 1
ATOM 651 C CA . GLY A 1 83 ? 1.370 2.622 2.944 1.00 90.06 83 GLY A CA 1
ATOM 652 C C . GLY A 1 83 ? 0.868 3.391 4.164 1.00 90.06 83 GLY A C 1
ATOM 653 O O . GLY A 1 83 ? 0.444 4.536 4.025 1.00 90.06 83 GLY A O 1
ATOM 654 N N . LEU A 1 84 ? 0.885 2.780 5.353 1.00 90.00 84 LEU A N 1
ATOM 655 C CA . LEU A 1 84 ? 0.363 3.420 6.574 1.00 90.00 84 LEU A CA 1
ATOM 656 C C . LEU A 1 84 ? 1.114 4.703 6.938 1.00 90.00 84 LEU A C 1
ATOM 658 O O . LEU A 1 84 ? 0.466 5.672 7.337 1.00 90.00 84 LEU A O 1
ATOM 662 N N . ALA A 1 85 ? 2.429 4.747 6.707 1.00 91.50 85 ALA A N 1
ATOM 663 C CA . ALA A 1 85 ? 3.235 5.948 6.891 1.00 91.50 85 ALA A CA 1
ATOM 664 C C . ALA A 1 85 ? 2.689 7.118 6.056 1.00 91.50 85 ALA A C 1
ATOM 666 O O . ALA A 1 85 ? 2.529 8.219 6.567 1.00 91.50 85 ALA A O 1
ATOM 667 N N . ALA A 1 86 ? 2.291 6.870 4.803 1.00 93.25 86 ALA A N 1
ATOM 668 C CA . ALA A 1 86 ? 1.702 7.902 3.947 1.00 93.25 86 ALA A CA 1
ATOM 669 C C . ALA A 1 86 ? 0.316 8.381 4.427 1.00 93.25 86 ALA A C 1
ATOM 671 O O . ALA A 1 86 ? -0.071 9.519 4.163 1.00 93.25 86 ALA A O 1
ATOM 672 N N . TYR A 1 87 ? -0.458 7.524 5.105 1.00 94.00 87 TYR A N 1
ATOM 673 C CA . TYR A 1 87 ? -1.812 7.861 5.564 1.00 94.00 87 TYR A CA 1
ATOM 674 C C . TYR A 1 87 ? -1.850 8.535 6.937 1.00 94.00 87 TYR A C 1
ATOM 676 O O . TYR A 1 87 ? -2.721 9.389 7.155 1.00 94.00 87 TYR A O 1
ATOM 684 N N . PHE A 1 88 ? -0.968 8.122 7.848 1.00 93.38 88 PHE A N 1
ATOM 685 C CA . PHE A 1 88 ? -1.031 8.449 9.277 1.00 93.38 88 PHE A CA 1
ATOM 686 C C . PHE A 1 88 ? 0.267 9.019 9.847 1.00 93.38 88 PHE A C 1
ATOM 688 O O . PHE A 1 88 ? 0.305 9.307 11.038 1.00 93.38 88 PHE A O 1
ATOM 695 N N . ASP A 1 89 ? 1.312 9.165 9.028 1.00 92.44 89 ASP A N 1
ATOM 696 C CA . ASP A 1 89 ? 2.640 9.617 9.462 1.00 92.44 89 ASP A CA 1
ATOM 697 C C . ASP A 1 89 ? 3.243 8.734 10.575 1.00 92.44 89 ASP A C 1
ATOM 699 O O . ASP A 1 89 ? 4.031 9.167 11.410 1.00 92.44 89 ASP A O 1
ATOM 703 N N . THR A 1 90 ? 2.837 7.461 10.614 1.00 89.00 90 THR A N 1
ATOM 704 C CA . THR A 1 90 ? 3.329 6.458 11.559 1.00 89.00 90 THR A CA 1
ATOM 705 C C . THR A 1 90 ? 3.263 5.061 10.956 1.00 89.00 90 THR A C 1
ATOM 707 O O . THR A 1 90 ? 2.391 4.743 10.143 1.00 89.00 90 THR A O 1
ATOM 710 N N . THR A 1 91 ? 4.189 4.213 11.389 1.00 83.62 91 THR A N 1
ATOM 711 C CA . THR A 1 91 ? 4.267 2.790 11.045 1.00 83.62 91 THR A CA 1
ATOM 712 C C . THR A 1 91 ? 3.891 1.903 12.232 1.00 83.62 91 THR A C 1
ATOM 714 O O . THR A 1 91 ? 3.862 0.677 12.098 1.00 83.62 91 THR A O 1
ATOM 717 N N . ASP A 1 92 ? 3.550 2.510 13.379 1.00 86.56 92 ASP A N 1
ATOM 718 C CA . ASP A 1 92 ? 3.110 1.806 14.581 1.00 86.56 92 ASP A CA 1
ATOM 719 C C . ASP A 1 92 ? 1.725 1.191 14.364 1.00 86.56 92 ASP A C 1
ATOM 721 O O . ASP A 1 92 ? 0.666 1.770 14.632 1.00 86.56 92 ASP A O 1
ATOM 725 N N . PHE A 1 93 ? 1.751 -0.037 13.859 1.00 82.31 93 PHE A N 1
ATOM 726 C CA . PHE A 1 93 ? 0.550 -0.801 13.595 1.00 82.31 93 PHE A CA 1
ATOM 727 C C . PHE A 1 93 ? -0.244 -1.112 14.871 1.00 82.31 93 PHE A C 1
ATOM 729 O O . PHE A 1 93 ? -1.471 -1.200 14.824 1.00 82.31 93 PHE A O 1
ATOM 736 N N . ALA A 1 94 ? 0.427 -1.276 16.016 1.00 82.62 94 ALA A N 1
ATOM 737 C CA . ALA A 1 94 ? -0.237 -1.626 17.267 1.00 82.62 94 ALA A CA 1
ATOM 738 C C . ALA A 1 94 ? -1.100 -0.460 17.770 1.00 82.62 94 ALA A C 1
ATOM 740 O O . ALA A 1 94 ? -2.267 -0.665 18.112 1.00 82.62 94 ALA A O 1
ATOM 741 N N . ALA A 1 95 ? -0.567 0.763 17.726 1.00 87.06 95 ALA A N 1
ATOM 742 C CA . ALA A 1 95 ? -1.313 1.974 18.066 1.00 87.06 95 ALA A CA 1
ATOM 743 C C . ALA A 1 95 ? -2.512 2.210 17.126 1.00 87.06 95 ALA A C 1
ATOM 745 O O . ALA A 1 95 ? -3.609 2.570 17.573 1.00 87.06 95 ALA A O 1
ATOM 746 N N . LEU A 1 96 ? -2.332 1.963 15.823 1.00 87.50 96 LEU A N 1
ATOM 747 C CA . LEU A 1 96 ? -3.412 2.068 14.839 1.00 87.50 96 LEU A CA 1
ATOM 748 C C . LEU A 1 96 ? -4.512 1.022 15.080 1.00 87.50 96 LEU A C 1
ATOM 750 O O . LEU A 1 96 ? -5.694 1.352 14.999 1.00 87.50 96 LEU A O 1
ATOM 754 N N . MET A 1 97 ? -4.156 -0.213 15.444 1.00 85.25 97 MET A N 1
ATOM 755 C CA . MET A 1 97 ? -5.135 -1.256 15.778 1.00 85.25 97 MET A CA 1
ATOM 756 C C . MET A 1 97 ? -5.887 -0.992 17.077 1.00 85.25 97 MET A C 1
ATOM 758 O O . MET A 1 97 ? -7.085 -1.261 17.149 1.00 85.25 97 MET A O 1
ATOM 762 N N . ASP A 1 98 ? -5.223 -0.456 18.097 1.00 87.81 98 ASP A N 1
ATOM 763 C CA . ASP A 1 98 ? -5.895 -0.026 19.325 1.00 87.81 98 ASP A CA 1
ATOM 764 C C . ASP A 1 98 ? -6.933 1.072 19.019 1.00 87.81 98 ASP A C 1
ATOM 766 O O . ASP A 1 98 ? -8.084 1.006 19.461 1.00 87.81 98 ASP A O 1
ATOM 770 N N . SER A 1 99 ? -6.573 2.029 18.158 1.00 87.31 99 SER A N 1
ATOM 771 C CA . SER A 1 99 ? -7.488 3.076 17.683 1.00 87.31 99 SER A CA 1
ATOM 772 C C . SER A 1 99 ? -8.648 2.514 16.851 1.00 87.31 99 SER A C 1
ATOM 774 O O . SER A 1 99 ? -9.800 2.913 17.050 1.00 87.31 99 SER A O 1
ATOM 776 N N . TYR A 1 100 ? -8.363 1.545 15.973 1.00 87.81 100 TYR A N 1
ATOM 777 C CA . TYR A 1 100 ? -9.354 0.807 15.186 1.00 87.81 100 TYR A CA 1
ATOM 778 C C . TYR A 1 100 ? -10.382 0.112 16.084 1.00 87.81 100 TYR A C 1
ATOM 780 O O . TYR A 1 100 ? -11.586 0.272 15.893 1.00 87.81 100 TYR A O 1
ATOM 788 N N . GLN A 1 101 ? -9.920 -0.636 17.092 1.00 85.69 101 GLN A N 1
ATOM 789 C CA . GLN A 1 101 ? -10.784 -1.391 18.006 1.00 85.69 101 GLN A CA 1
ATOM 790 C C . GLN A 1 101 ? -11.661 -0.480 18.863 1.00 85.69 101 GLN A C 1
ATOM 792 O O . GLN A 1 101 ? -12.806 -0.817 19.158 1.00 85.69 101 GLN A O 1
ATOM 797 N N . LYS A 1 102 ? -11.142 0.695 19.230 1.00 87.88 102 LYS A N 1
ATOM 798 C CA . LYS A 1 102 ? -11.899 1.720 19.954 1.00 87.88 102 LYS A CA 1
ATOM 799 C C . LYS A 1 102 ? -12.946 2.422 19.080 1.00 87.88 102 LYS A C 1
ATOM 801 O O . LYS A 1 102 ? -13.758 3.162 19.628 1.00 87.88 102 LYS A O 1
ATOM 806 N N . GLY A 1 103 ? -12.934 2.212 17.759 1.00 84.75 103 GLY A N 1
ATOM 807 C CA . GLY A 1 103 ? -13.939 2.731 16.825 1.00 84.75 103 GLY A CA 1
ATOM 808 C C . GLY A 1 103 ? -13.972 4.257 16.720 1.00 84.75 103 GLY A C 1
ATOM 809 O O . GLY A 1 103 ? -15.012 4.821 16.403 1.00 84.75 103 GLY A O 1
ATOM 810 N N . LYS A 1 104 ? -12.861 4.931 17.040 1.00 78.00 104 LYS A N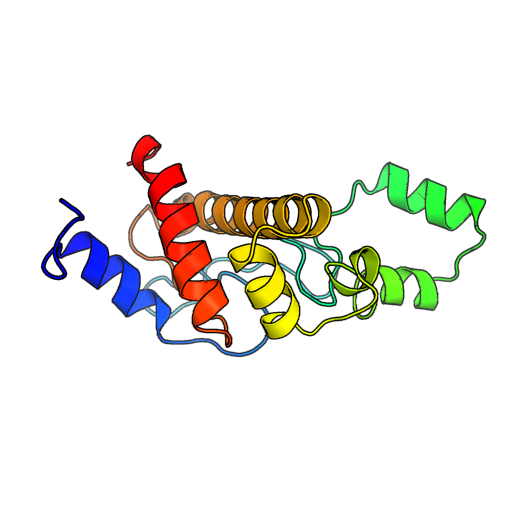 1
ATOM 811 C CA . LYS A 1 104 ? -12.820 6.397 17.182 1.00 78.00 104 LYS A CA 1
ATOM 812 C C . LYS A 1 104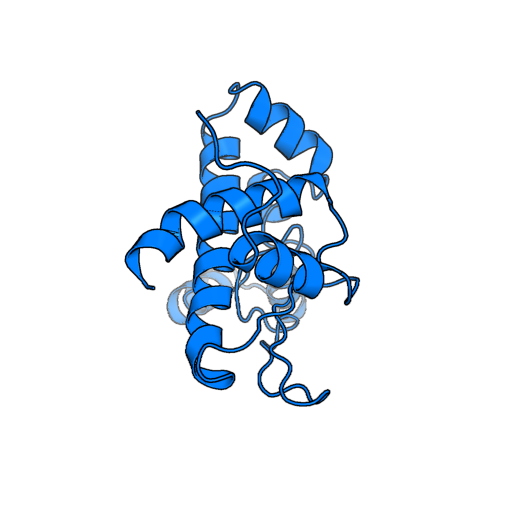 ? -12.559 7.153 15.879 1.00 78.00 104 LYS A C 1
ATOM 814 O O . LYS A 1 104 ? -12.826 8.348 15.833 1.00 78.00 104 LYS A O 1
ATOM 819 N N . ASP A 1 105 ? -12.021 6.487 14.859 1.00 88.75 105 ASP A N 1
ATOM 820 C CA . ASP A 1 105 ? -11.563 7.127 13.624 1.00 88.75 105 ASP A CA 1
ATOM 821 C C . ASP A 1 105 ? -11.954 6.293 12.392 1.00 88.75 105 ASP A C 1
ATOM 823 O O . ASP A 1 105 ? -11.473 5.174 12.178 1.00 88.75 105 ASP A O 1
ATOM 827 N N . GLU A 1 106 ? -12.840 6.856 11.567 1.00 92.44 106 GLU A N 1
ATOM 828 C CA . GLU A 1 106 ? -13.317 6.236 10.329 1.00 92.44 106 GLU A CA 1
ATOM 829 C C . GLU A 1 106 ? -12.210 6.078 9.279 1.00 92.44 106 GLU A C 1
ATOM 831 O O . GLU A 1 106 ? -12.216 5.103 8.525 1.00 92.44 106 GLU A O 1
ATOM 836 N N . LYS A 1 107 ? -11.228 6.988 9.241 1.00 94.00 107 LYS A N 1
ATOM 837 C CA . LYS A 1 107 ? -10.094 6.911 8.313 1.00 94.00 107 LYS A CA 1
ATOM 838 C C . LYS A 1 107 ? -9.186 5.743 8.682 1.00 94.00 107 LYS A C 1
ATOM 840 O O . LYS A 1 107 ? -8.792 4.988 7.794 1.00 94.00 107 LYS A O 1
ATOM 845 N N . ILE A 1 108 ? -8.892 5.556 9.972 1.00 92.00 108 ILE A N 1
ATOM 846 C CA . ILE A 1 108 ? -8.129 4.390 10.458 1.00 92.00 108 ILE A CA 1
ATOM 847 C C . ILE A 1 108 ? -8.847 3.099 10.078 1.00 92.00 108 ILE A C 1
ATOM 849 O O . ILE A 1 108 ? -8.228 2.191 9.519 1.00 92.00 108 ILE A O 1
ATOM 853 N N . LYS A 1 109 ? -10.163 3.044 10.312 1.00 90.81 109 LYS A N 1
ATOM 854 C CA . LYS A 1 109 ? -10.975 1.893 9.923 1.00 90.81 109 LYS A CA 1
ATOM 855 C C . LYS A 1 109 ? -10.881 1.599 8.428 1.00 90.81 109 LYS A C 1
ATOM 857 O O . LYS A 1 109 ? -10.554 0.477 8.052 1.00 90.81 109 LYS A O 1
ATOM 862 N N . LEU A 1 110 ? -11.115 2.607 7.592 1.00 93.38 110 LEU A N 1
ATOM 863 C CA . LEU A 1 110 ? -11.101 2.469 6.139 1.00 93.38 110 LEU A CA 1
ATOM 864 C C . LEU A 1 110 ? -9.748 1.976 5.615 1.00 93.38 110 LEU A C 1
ATOM 866 O O . LEU A 1 110 ? -9.706 1.065 4.792 1.00 93.38 110 LEU A O 1
ATOM 870 N N . VAL A 1 111 ? -8.643 2.566 6.078 1.00 92.62 111 VAL A N 1
ATOM 871 C CA . VAL A 1 111 ? -7.304 2.217 5.583 1.00 92.62 111 VAL A CA 1
ATOM 872 C C . VAL A 1 111 ? -6.892 0.822 6.052 1.00 92.62 111 VAL A C 1
ATOM 874 O O . VAL A 1 111 ? -6.377 0.050 5.248 1.00 92.62 111 VAL A O 1
ATOM 877 N N . ILE A 1 112 ? -7.154 0.451 7.308 1.00 88.00 112 ILE A N 1
ATOM 878 C CA . ILE A 1 112 ? -6.851 -0.904 7.800 1.00 88.00 112 ILE A CA 1
ATOM 879 C C . ILE A 1 112 ? -7.701 -1.951 7.074 1.00 88.00 112 ILE A C 1
ATOM 881 O O . ILE A 1 112 ? -7.166 -2.977 6.651 1.00 88.00 112 ILE A O 1
ATOM 885 N N . ASP A 1 113 ? -8.992 -1.683 6.866 1.00 88.12 113 ASP A N 1
ATOM 886 C CA . ASP A 1 113 ? -9.880 -2.581 6.120 1.00 88.12 113 ASP A CA 1
ATOM 887 C C . ASP A 1 113 ? -9.426 -2.713 4.655 1.00 88.12 113 ASP A C 1
ATOM 889 O O . ASP A 1 113 ? -9.419 -3.815 4.107 1.00 88.12 113 ASP A O 1
ATOM 893 N N . ALA A 1 114 ? -8.963 -1.624 4.030 1.00 90.25 114 ALA A N 1
ATOM 894 C CA . ALA A 1 114 ? -8.396 -1.656 2.683 1.00 90.25 114 ALA A CA 1
ATOM 895 C C . ALA A 1 114 ? -7.094 -2.471 2.615 1.00 90.25 114 ALA A C 1
ATOM 897 O O . ALA A 1 114 ? -6.904 -3.232 1.663 1.00 90.25 114 ALA A O 1
ATOM 898 N N . MET A 1 115 ? -6.218 -2.347 3.618 1.00 86.50 115 MET A N 1
ATOM 899 C CA . MET A 1 115 ? -4.988 -3.141 3.713 1.00 86.50 115 MET A CA 1
ATOM 900 C C . MET A 1 115 ? -5.324 -4.625 3.824 1.00 86.50 115 MET A C 1
ATOM 902 O O . MET A 1 115 ? -4.814 -5.445 3.059 1.00 86.50 115 MET A O 1
ATOM 906 N N . ALA A 1 116 ? -6.247 -4.957 4.730 1.00 82.25 116 ALA A N 1
ATOM 907 C CA . ALA A 1 116 ? -6.714 -6.316 4.932 1.00 82.25 116 ALA A CA 1
ATOM 908 C C . ALA A 1 116 ? -7.324 -6.903 3.662 1.00 82.25 116 ALA A C 1
ATOM 910 O O . ALA A 1 116 ? -6.980 -8.015 3.275 1.00 82.25 116 ALA A O 1
ATOM 911 N N . TYR A 1 117 ? -8.145 -6.127 2.960 1.00 83.38 117 TYR A N 1
ATOM 912 C CA . TYR A 1 117 ? -8.745 -6.538 1.699 1.00 83.38 117 TYR A CA 1
ATOM 913 C C . TYR A 1 117 ? -7.718 -6.832 0.603 1.00 83.38 117 TYR A C 1
ATOM 915 O O . TYR A 1 117 ? -7.837 -7.844 -0.089 1.00 83.38 117 TYR A O 1
ATOM 923 N N . GLN A 1 118 ? -6.694 -5.989 0.439 1.00 83.88 118 GLN A N 1
ATOM 924 C CA . GLN A 1 118 ? -5.641 -6.248 -0.548 1.00 83.88 118 GLN A CA 1
ATOM 925 C C . GLN A 1 118 ? -4.848 -7.511 -0.211 1.00 83.88 118 GLN A C 1
ATOM 927 O O . GLN A 1 118 ? -4.587 -8.315 -1.103 1.00 83.88 118 GLN A O 1
ATOM 932 N N . ILE A 1 119 ? -4.525 -7.720 1.068 1.00 78.06 119 ILE A N 1
ATOM 933 C CA . ILE A 1 119 ? -3.845 -8.933 1.528 1.00 78.06 119 ILE A CA 1
ATOM 934 C C . ILE A 1 119 ? -4.717 -10.166 1.260 1.00 78.06 119 ILE A C 1
ATOM 936 O O . ILE A 1 119 ? -4.237 -11.132 0.674 1.00 78.06 119 ILE A O 1
ATOM 940 N N . SER A 1 120 ? -6.007 -10.127 1.605 1.00 75.31 120 SER A N 1
ATOM 941 C CA . SER A 1 120 ? -6.946 -11.222 1.326 1.00 75.31 120 SER A CA 1
ATOM 942 C C . SER A 1 120 ? -7.037 -11.546 -0.164 1.00 75.31 120 SER A C 1
ATOM 944 O O . SER A 1 120 ? -7.025 -12.719 -0.535 1.00 75.31 120 SER A O 1
ATOM 946 N N . LYS A 1 121 ? -7.089 -10.525 -1.028 1.00 78.88 121 LYS A N 1
ATOM 947 C CA . LYS A 1 121 ? -7.077 -10.715 -2.484 1.00 78.88 121 LYS A CA 1
ATOM 948 C C . LYS A 1 121 ? -5.804 -11.395 -2.975 1.00 78.88 121 LYS A C 1
ATOM 950 O O . LYS A 1 121 ? -5.894 -12.253 -3.844 1.00 78.88 121 LYS A O 1
ATOM 955 N N . GLU A 1 122 ? -4.653 -11.011 -2.439 1.00 77.38 122 GLU A N 1
ATOM 956 C CA . GLU A 1 122 ? -3.362 -11.592 -2.813 1.00 77.38 122 GLU A CA 1
ATOM 957 C C . GLU A 1 122 ? -3.261 -13.061 -2.375 1.00 77.38 122 GLU A C 1
ATOM 959 O O . GLU A 1 122 ? -2.822 -13.929 -3.120 1.00 77.38 122 GLU A O 1
ATOM 964 N N . ILE A 1 123 ? -3.758 -13.383 -1.183 1.00 72.62 123 ILE A N 1
ATOM 965 C CA . ILE A 1 123 ? -3.836 -14.771 -0.711 1.00 72.62 123 ILE A CA 1
ATOM 966 C C . ILE A 1 123 ? -4.730 -15.600 -1.637 1.00 72.62 123 ILE A C 1
ATOM 968 O O . ILE A 1 123 ? -4.386 -16.719 -2.017 1.00 72.62 123 ILE A O 1
ATOM 972 N N . ALA A 1 124 ? -5.882 -15.041 -2.014 1.00 72.56 124 ALA A N 1
ATOM 973 C CA . ALA A 1 124 ? -6.820 -15.696 -2.910 1.00 72.56 124 ALA A CA 1
ATOM 974 C C . ALA A 1 124 ? -6.278 -15.829 -4.343 1.00 72.56 124 ALA A C 1
ATOM 976 O O . ALA A 1 124 ? -6.567 -16.827 -4.994 1.00 72.56 124 ALA A O 1
ATOM 977 N N . SER A 1 125 ? -5.483 -14.884 -4.856 1.00 73.25 125 SER A N 1
ATOM 978 C CA . SER A 1 125 ? -4.880 -15.011 -6.193 1.00 73.25 125 SER A CA 1
ATOM 979 C C . SER A 1 125 ? -3.861 -16.152 -6.236 1.00 73.25 125 SER A C 1
ATOM 981 O O . SER A 1 125 ? -3.836 -16.937 -7.187 1.00 73.25 125 SER A O 1
ATOM 983 N N . MET A 1 126 ? -3.106 -16.330 -5.152 1.00 70.75 126 MET A N 1
ATOM 984 C CA . MET A 1 126 ? -2.143 -17.415 -5.027 1.00 70.75 126 MET A CA 1
ATOM 985 C C . MET A 1 126 ? -2.824 -18.796 -4.904 1.00 70.75 126 MET A C 1
ATOM 987 O O . MET A 1 126 ? -2.159 -19.799 -5.188 1.00 70.75 126 MET A O 1
ATOM 991 N N . ALA A 1 127 ? -4.141 -18.869 -4.588 1.00 67.19 127 ALA A N 1
ATOM 992 C CA . ALA A 1 127 ? -5.004 -20.084 -4.582 1.00 67.19 127 ALA A CA 1
ATOM 993 C C . ALA A 1 127 ? -4.684 -21.049 -5.724 1.00 67.19 127 ALA A C 1
ATOM 995 O O . ALA A 1 127 ? -4.535 -22.266 -5.545 1.00 67.19 127 ALA A O 1
ATOM 996 N N . VAL A 1 128 ? -4.549 -20.455 -6.903 1.00 68.06 128 VAL A N 1
ATOM 997 C CA . VAL A 1 128 ? -4.371 -21.138 -8.175 1.00 68.06 128 VAL A CA 1
ATOM 998 C C . VAL A 1 128 ? -3.001 -21.818 -8.260 1.00 68.06 128 VAL A C 1
ATOM 1000 O O . VAL A 1 128 ? -2.919 -22.968 -8.695 1.00 68.06 128 VAL A O 1
ATOM 1003 N N . ALA A 1 129 ? -1.937 -21.171 -7.771 1.00 65.25 129 ALA A N 1
ATOM 1004 C CA . ALA A 1 129 ? -0.556 -21.653 -7.884 1.00 65.25 129 ALA A CA 1
ATOM 1005 C C . ALA A 1 129 ? -0.309 -22.978 -7.133 1.00 65.25 129 ALA A C 1
ATOM 1007 O O . ALA A 1 129 ? 0.487 -23.821 -7.559 1.00 65.25 129 ALA A O 1
ATOM 1008 N N . VAL A 1 130 ? -1.032 -23.215 -6.035 1.00 61.84 130 VAL A N 1
ATOM 1009 C CA . VAL A 1 130 ? -0.938 -24.457 -5.236 1.00 61.84 130 VAL A CA 1
ATOM 1010 C C . VAL A 1 130 ? -2.140 -25.381 -5.418 1.00 61.84 130 VAL A C 1
ATOM 1012 O O . VAL A 1 130 ? -2.295 -26.339 -4.658 1.00 61.84 130 VAL A O 1
ATOM 1015 N N . SER A 1 131 ? -2.979 -25.129 -6.428 1.00 62.50 131 SER A N 1
ATOM 1016 C CA . SER A 1 131 ? -4.159 -25.951 -6.732 1.00 62.50 131 SER A CA 1
ATOM 1017 C C . SER A 1 131 ? -5.071 -26.144 -5.508 1.00 62.50 131 SER A C 1
ATOM 1019 O O . SER A 1 131 ? -5.523 -27.256 -5.239 1.00 62.50 131 SER A O 1
ATOM 1021 N N . GLY A 1 132 ? -5.264 -25.081 -4.719 1.00 54.75 132 GLY A N 1
ATOM 1022 C CA . GLY A 1 132 ? -6.118 -25.088 -3.527 1.00 54.75 132 GLY A CA 1
ATOM 1023 C C . GLY A 1 132 ? -5.587 -25.871 -2.320 1.00 54.75 132 GLY A C 1
ATOM 1024 O O . GLY A 1 132 ? -6.349 -26.105 -1.390 1.00 54.75 132 GLY A O 1
ATOM 1025 N N . LYS A 1 133 ? -4.314 -26.302 -2.308 1.00 49.94 133 LYS A N 1
ATOM 1026 C CA . LYS A 1 133 ? -3.799 -27.165 -1.231 1.00 49.94 133 LYS A CA 1
ATOM 1027 C C . LYS A 1 133 ? -3.367 -26.412 0.036 1.00 49.94 133 LYS A C 1
ATOM 1029 O O . LYS A 1 133 ? -3.910 -26.728 1.085 1.00 49.94 133 LYS A O 1
ATOM 1034 N N . TYR A 1 134 ? -2.425 -25.456 -0.016 1.00 52.03 134 TYR A N 1
ATOM 1035 C CA . TYR A 1 134 ? -1.910 -24.783 1.201 1.00 52.03 134 TYR A CA 1
ATOM 1036 C C . TYR A 1 134 ? -1.329 -23.373 0.940 1.00 52.03 134 TYR A C 1
ATOM 1038 O O . TYR A 1 134 ? -0.513 -23.218 0.034 1.00 52.03 134 TYR A O 1
ATOM 1046 N N . PHE A 1 135 ? -1.669 -22.381 1.782 1.00 49.91 135 PHE A N 1
ATOM 1047 C CA . PHE A 1 135 ? -1.086 -21.020 1.791 1.00 49.91 135 PHE A CA 1
ATOM 1048 C C . PHE A 1 135 ? -0.386 -20.706 3.101 1.00 49.91 135 PHE A C 1
ATOM 1050 O O . PHE A 1 135 ? -1.045 -20.677 4.138 1.00 49.91 135 PHE A O 1
ATOM 1057 N N . ILE A 1 136 ? 0.920 -20.425 3.043 1.00 46.88 136 ILE A N 1
ATOM 1058 C CA . ILE A 1 136 ? 1.702 -19.933 4.183 1.00 46.88 136 ILE A CA 1
ATOM 1059 C C . ILE A 1 136 ? 1.691 -18.407 4.149 1.00 46.88 136 ILE A C 1
ATOM 1061 O O . ILE A 1 136 ? 2.191 -17.780 3.217 1.00 46.88 136 ILE A O 1
ATOM 1065 N N . LEU A 1 137 ? 1.104 -17.817 5.185 1.00 49.25 137 LEU A N 1
ATOM 1066 C CA . LEU A 1 137 ? 1.228 -16.401 5.499 1.00 49.25 137 LEU A CA 1
ATOM 1067 C C . LEU A 1 137 ? 2.034 -16.289 6.772 1.00 49.25 137 LEU A C 1
ATOM 1069 O O . LEU A 1 137 ? 1.709 -16.946 7.757 1.00 49.25 137 LEU A O 1
ATOM 1073 N N . SER A 1 138 ? 3.026 -15.413 6.790 1.00 47.22 138 SER A N 1
ATOM 1074 C CA . SER A 1 138 ? 3.673 -15.053 8.037 1.00 47.22 138 SER A CA 1
ATOM 1075 C C . SER A 1 138 ? 3.793 -13.543 8.156 1.00 47.22 138 SER A C 1
ATOM 1077 O O . SER A 1 138 ? 4.014 -12.801 7.198 1.00 47.22 138 SER A O 1
ATOM 1079 N N . CYS A 1 139 ? 3.472 -13.085 9.355 1.00 49.34 139 CYS A N 1
ATOM 1080 C CA . CYS A 1 139 ? 3.408 -11.697 9.742 1.00 49.34 139 CYS A CA 1
ATOM 1081 C C . CYS A 1 139 ? 3.806 -11.669 11.211 1.00 49.34 139 CYS A C 1
ATOM 1083 O O . CYS A 1 139 ? 3.363 -12.501 11.999 1.00 49.34 139 CYS A O 1
ATOM 1085 N N . GLU A 1 140 ? 4.685 -10.736 11.552 1.00 49.75 140 GLU A N 1
ATOM 1086 C CA . GLU A 1 140 ? 5.259 -10.605 12.892 1.00 49.75 140 GLU A CA 1
ATOM 1087 C C . GLU A 1 140 ? 4.258 -10.054 13.918 1.00 49.75 140 GLU A C 1
ATOM 1089 O O . GLU A 1 140 ? 4.551 -10.036 15.109 1.00 49.75 140 GLU A O 1
ATOM 1094 N N . ASN A 1 141 ? 3.082 -9.592 13.476 1.00 58.25 141 ASN A N 1
ATOM 1095 C CA . ASN A 1 141 ? 2.081 -8.981 14.340 1.00 58.25 141 ASN A CA 1
ATOM 1096 C C . ASN A 1 141 ? 0.866 -9.902 14.517 1.00 58.25 141 ASN A C 1
ATOM 1098 O O . ASN A 1 141 ? -0.007 -9.987 13.649 1.00 58.25 141 ASN A O 1
ATOM 1102 N N . ASP A 1 142 ? 0.796 -10.557 15.676 1.00 55.56 142 ASP A N 1
ATOM 1103 C CA . ASP A 1 142 ? -0.263 -11.510 16.025 1.00 55.56 142 ASP A CA 1
ATOM 1104 C C . ASP A 1 142 ? -1.671 -10.896 15.948 1.00 55.56 142 ASP A C 1
ATOM 1106 O O . ASP A 1 142 ? -2.615 -11.546 15.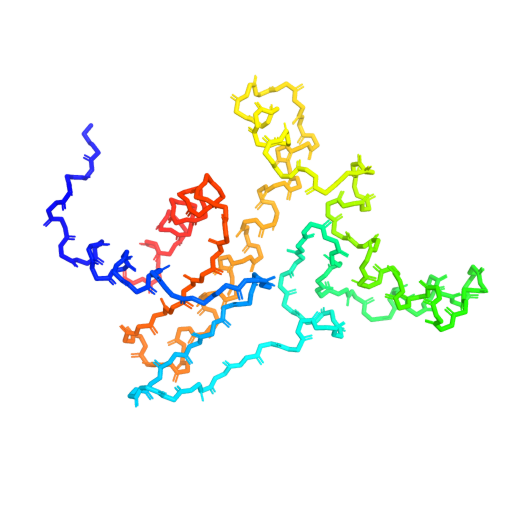494 1.00 55.56 142 ASP A O 1
ATOM 1110 N N . ALA A 1 143 ? -1.829 -9.624 16.334 1.00 59.41 143 ALA A N 1
ATOM 1111 C CA . ALA A 1 143 ? -3.121 -8.940 16.290 1.00 59.41 143 ALA A CA 1
ATOM 1112 C C . ALA A 1 143 ? -3.580 -8.683 14.847 1.00 59.41 143 ALA A C 1
ATOM 1114 O O . ALA A 1 143 ? -4.751 -8.906 14.521 1.00 59.41 143 ALA A O 1
ATOM 1115 N N . LEU A 1 144 ? -2.653 -8.277 13.971 1.00 63.62 144 LEU A N 1
ATOM 1116 C CA . LEU A 1 144 ? -2.917 -8.143 12.538 1.00 63.62 144 LEU A CA 1
ATOM 1117 C C . LEU A 1 144 ? -3.266 -9.498 11.930 1.00 63.62 144 LEU A C 1
ATOM 1119 O O . LEU A 1 144 ? -4.238 -9.601 11.191 1.00 63.62 144 LEU A O 1
ATOM 1123 N N . MET A 1 145 ? -2.518 -10.546 12.270 1.00 59.62 145 MET A N 1
ATOM 1124 C CA . MET A 1 145 ? -2.753 -11.885 11.738 1.00 59.62 145 MET A CA 1
ATOM 1125 C C . MET A 1 145 ? -4.110 -12.448 12.113 1.00 59.62 145 MET A C 1
ATOM 1127 O O . MET A 1 145 ? -4.808 -12.983 11.255 1.00 59.62 145 MET A O 1
ATOM 1131 N N . ILE A 1 146 ? -4.518 -12.304 13.373 1.00 60.97 146 ILE A N 1
ATOM 1132 C CA . ILE A 1 146 ? -5.838 -12.751 13.822 1.00 60.97 146 ILE A CA 1
ATOM 1133 C C . ILE A 1 146 ? -6.935 -11.967 13.095 1.00 60.97 146 ILE A C 1
ATOM 1135 O O . ILE A 1 146 ? -7.935 -12.558 12.679 1.00 60.97 146 ILE A O 1
ATOM 1139 N N . TYR A 1 147 ? -6.751 -10.656 12.911 1.00 68.94 147 TYR A N 1
ATOM 1140 C CA . TYR A 1 147 ? -7.690 -9.832 12.155 1.00 68.94 147 TYR A CA 1
ATOM 1141 C C . TYR A 1 147 ? -7.770 -10.265 10.686 1.00 68.94 147 TYR A C 1
ATOM 1143 O O . TYR A 1 147 ? -8.858 -10.571 10.203 1.00 68.94 147 TYR A O 1
ATOM 1151 N N . LEU A 1 148 ? -6.630 -10.381 10.003 1.00 65.38 148 LEU A N 1
ATOM 1152 C CA . LEU A 1 148 ? -6.531 -10.806 8.606 1.00 65.38 148 LEU A CA 1
ATOM 1153 C C . LEU A 1 148 ? -7.082 -12.208 8.385 1.00 65.38 148 LEU A C 1
ATOM 1155 O O . LEU A 1 148 ? -7.775 -12.429 7.397 1.00 65.38 148 LEU A O 1
ATOM 1159 N N . ALA A 1 149 ? -6.810 -13.153 9.285 1.00 61.66 149 ALA A N 1
ATOM 1160 C CA . ALA A 1 149 ? -7.351 -14.503 9.205 1.00 61.66 149 ALA A CA 1
ATOM 1161 C C . ALA A 1 149 ? -8.881 -14.477 9.305 1.00 61.66 149 ALA A C 1
ATOM 1163 O O . ALA A 1 149 ? -9.558 -15.078 8.476 1.00 61.66 149 ALA A O 1
ATOM 1164 N N . ARG A 1 150 ? -9.448 -13.723 10.259 1.00 65.00 150 ARG A N 1
ATOM 1165 C CA . ARG A 1 150 ? -10.908 -13.569 10.390 1.00 65.00 150 ARG A CA 1
ATOM 1166 C C . ARG A 1 150 ? -11.525 -12.868 9.183 1.00 65.00 150 ARG A C 1
ATOM 1168 O O . ARG A 1 150 ? -12.549 -13.317 8.676 1.00 65.00 150 ARG A O 1
ATOM 1175 N N . PHE A 1 151 ? -10.903 -11.788 8.723 1.00 69.25 151 PHE A N 1
ATOM 1176 C CA . PHE A 1 151 ? -11.357 -11.004 7.579 1.00 69.25 151 PHE A CA 1
ATOM 1177 C C . PHE A 1 151 ? -11.327 -11.842 6.294 1.00 69.25 151 PHE A C 1
ATOM 1179 O O . PHE A 1 151 ? -12.335 -11.952 5.603 1.00 69.25 151 PHE A O 1
ATOM 1186 N N . SER A 1 152 ? -10.212 -12.529 6.034 1.00 63.78 152 SER A N 1
ATOM 1187 C CA . SER A 1 152 ? -10.039 -13.388 4.859 1.00 63.78 152 SER A CA 1
ATOM 1188 C C . SER A 1 152 ? -10.976 -14.590 4.887 1.00 63.78 152 SER A C 1
ATOM 1190 O O . SER A 1 152 ? -11.567 -14.895 3.864 1.00 63.78 152 SER A O 1
ATOM 1192 N N . VAL A 1 153 ? -11.173 -15.254 6.032 1.00 60.97 153 VAL A N 1
ATOM 1193 C CA . VAL A 1 153 ? -12.130 -16.373 6.140 1.00 60.97 153 VAL A CA 1
ATOM 1194 C C . VAL A 1 153 ? -13.563 -15.907 5.873 1.00 60.97 153 VAL A C 1
ATOM 1196 O O . VAL A 1 153 ? -14.306 -16.612 5.197 1.00 60.97 153 VAL A O 1
ATOM 1199 N N . ASN A 1 154 ? -13.944 -14.714 6.340 1.00 61.12 154 ASN A N 1
ATOM 1200 C CA . ASN A 1 154 ? -15.265 -14.147 6.059 1.00 61.12 154 ASN A CA 1
ATOM 1201 C C . ASN A 1 154 ? -15.458 -13.754 4.584 1.00 61.12 154 ASN A C 1
ATOM 1203 O O . ASN A 1 154 ? -16.592 -13.767 4.116 1.00 61.12 154 ASN A O 1
ATOM 1207 N N . LEU A 1 155 ? -14.390 -13.403 3.857 1.00 60.84 155 LEU A N 1
ATOM 1208 C CA . LEU A 1 155 ? -14.454 -13.150 2.411 1.00 60.84 155 LEU A CA 1
ATOM 1209 C C . LEU A 1 155 ? -14.376 -14.437 1.573 1.00 60.84 155 LEU A C 1
ATOM 1211 O O . LEU A 1 155 ? -15.074 -14.564 0.571 1.00 60.84 155 LEU A O 1
ATOM 1215 N N . CYS A 1 156 ? -13.520 -15.382 1.962 1.00 53.00 156 CYS A N 1
ATOM 1216 C CA . CYS A 1 156 ? -13.232 -16.602 1.206 1.00 53.00 156 CYS A CA 1
ATOM 1217 C C . CYS A 1 156 ? -14.246 -17.727 1.448 1.00 53.00 156 CYS A C 1
ATOM 1219 O O . CYS A 1 156 ? -14.258 -18.684 0.679 1.00 53.00 156 CYS A O 1
ATOM 1221 N N . SER A 1 157 ? -15.128 -17.614 2.446 1.00 51.12 157 SER A N 1
ATOM 1222 C CA . SER A 1 157 ? -16.272 -18.522 2.639 1.00 51.12 157 SER A CA 1
ATOM 1223 C C . SER A 1 157 ? -17.278 -18.504 1.478 1.00 51.12 157 SER A C 1
ATOM 1225 O O . SER A 1 157 ? -18.193 -19.318 1.454 1.00 51.12 157 SER A O 1
ATOM 1227 N N . PHE A 1 158 ? -17.103 -17.601 0.507 1.00 42.62 158 PHE A N 1
ATOM 1228 C CA . PHE A 1 158 ? -17.868 -17.552 -0.740 1.00 42.62 158 PHE A CA 1
ATOM 1229 C C . PHE A 1 158 ? -17.171 -18.251 -1.927 1.00 42.62 158 PHE A C 1
ATOM 1231 O O . PHE A 1 158 ? -17.768 -18.383 -2.992 1.00 42.62 158 PHE A O 1
ATOM 1238 N N . VAL A 1 159 ? -15.900 -18.648 -1.777 1.00 38.78 159 VAL A N 1
ATOM 1239 C CA . VAL A 1 159 ? -15.027 -19.102 -2.882 1.00 38.78 159 VAL A CA 1
ATOM 1240 C C . VAL A 1 159 ? -14.661 -20.594 -2.778 1.00 38.78 159 VAL A C 1
ATOM 1242 O O . VAL A 1 159 ? -14.153 -21.156 -3.747 1.00 38.78 159 VAL A O 1
ATOM 1245 N N . PHE A 1 160 ? -14.970 -21.256 -1.657 1.00 35.97 160 PHE A N 1
ATOM 1246 C CA . PHE A 1 160 ? -14.761 -22.694 -1.449 1.00 35.97 160 PHE A CA 1
ATOM 1247 C C . PHE A 1 160 ? -16.033 -23.396 -0.983 1.00 35.97 160 PHE A C 1
ATOM 1249 O O . PHE A 1 160 ? -16.700 -22.847 -0.077 1.00 35.97 160 PHE A O 1
#

pLDDT: mean 70.85, std 20.91, range [25.59, 97.88]

Radius of gyration: 17.02 Å; chains: 1; bounding box: 38×47×35 Å

Organism: NCBI:txid412755

Sequence (160 aa):
MLFGSDNPGLRQFLTVYRLVIQKQIPIPHKNGRIVDVNNAIEGEGPFAPERSGGLPITKFLKYIYNNRIGLEEANNMIYGKGGLAAYFDTTDFAALMDSYQKGKDEKIKLVIDAMAYQISKEIASMAVAVSGKYFILSCENDALMIYLARFSVNLCSFVF

Foldseek 3Di:
DDDDPPDVVVVQQVVLQPDDDDQQWWFDDDPNDTQDTFPLLQQDFFAALQAAHDDPVVVLVVVCVVVVPDPVRSSSCGGRCHQNCVQPVDSPVVVLVVVCVVVPDPSSVVSLLRRLVRSLVNQVVCCVRRVNDYIYGYDPDPVSVVVSSVSSCVVCVVVD

Secondary structure (DSSP, 8-state):
----TT-HHHHHHHHGGG---SS---B-EETTEE-----GGGT-SS--SSB--S--HHHHHHHHHHHT--HHHHHHHHBTSSTHHHHHS---HHHHHHHHHTT--HHHHHHHHHHHHHHHHHHHHHTTTTTTS--B---S-HHHHHHHHHHHHHHHTTT-